Protein AF-A0A1G1YJD0-F1 (afdb_monomer)

Structure (mmCIF, N/CA/C/O backbone):
data_AF-A0A1G1YJD0-F1
#
_entry.id   AF-A0A1G1YJD0-F1
#
loop_
_atom_site.group_PDB
_atom_site.id
_atom_site.type_symbol
_atom_site.label_atom_id
_atom_site.label_alt_id
_atom_site.label_comp_id
_atom_site.label_asym_id
_atom_site.label_entity_id
_atom_site.label_seq_id
_atom_site.pdbx_PDB_ins_code
_atom_site.Cartn_x
_atom_site.Cartn_y
_atom_site.Cartn_z
_atom_site.occupancy
_atom_site.B_iso_or_equiv
_atom_site.auth_seq_id
_atom_site.auth_comp_id
_atom_site.auth_asym_id
_atom_site.auth_atom_id
_atom_site.pdbx_PDB_model_num
ATOM 1 N N . MET A 1 1 ? 10.326 1.522 9.863 1.00 82.25 1 MET A N 1
ATOM 2 C CA . MET A 1 1 ? 9.144 1.867 10.686 1.00 82.25 1 MET A CA 1
ATOM 3 C C . MET A 1 1 ? 8.578 0.561 11.190 1.00 82.25 1 MET A C 1
ATOM 5 O O . MET A 1 1 ? 8.408 -0.314 10.352 1.00 82.25 1 MET A O 1
ATOM 9 N N . SER A 1 2 ? 8.393 0.412 12.502 1.00 93.56 2 SER A N 1
ATOM 10 C CA . SER A 1 2 ? 7.835 -0.817 13.073 1.00 93.56 2 SER A CA 1
ATOM 11 C C . SER A 1 2 ? 6.327 -0.901 12.839 1.00 93.56 2 SER A C 1
ATOM 13 O O . SER A 1 2 ? 5.690 0.103 12.500 1.00 93.56 2 SER A O 1
ATOM 15 N N . GLU A 1 3 ? 5.779 -2.097 13.015 1.00 94.75 3 GLU A N 1
ATOM 16 C CA . GLU A 1 3 ? 4.352 -2.377 12.891 1.00 94.75 3 GLU A CA 1
ATOM 17 C C . GLU A 1 3 ? 3.528 -1.608 13.936 1.00 94.75 3 GLU A C 1
ATOM 19 O O . GLU A 1 3 ? 2.513 -1.004 13.600 1.00 94.75 3 GLU A O 1
ATOM 24 N N . GLU A 1 4 ? 4.016 -1.500 15.174 1.00 94.56 4 GLU A N 1
ATOM 25 C CA . GLU A 1 4 ? 3.319 -0.782 16.249 1.00 94.56 4 GLU A CA 1
ATOM 26 C C . GLU A 1 4 ? 3.172 0.708 15.917 1.00 94.56 4 GLU A C 1
ATOM 28 O O . GLU A 1 4 ? 2.072 1.259 15.956 1.00 94.56 4 GLU A O 1
ATOM 33 N N . ASN A 1 5 ? 4.262 1.351 15.480 1.00 95.56 5 ASN A N 1
ATOM 34 C CA . ASN A 1 5 ? 4.241 2.755 15.055 1.00 95.56 5 ASN A CA 1
ATOM 35 C C . ASN A 1 5 ? 3.359 2.976 13.813 1.00 95.56 5 ASN A C 1
ATOM 37 O O . ASN A 1 5 ? 2.849 4.079 13.590 1.00 95.56 5 ASN A O 1
ATOM 41 N N . TRP A 1 6 ? 3.193 1.949 12.974 1.00 97.38 6 TRP A N 1
ATOM 42 C CA . TRP A 1 6 ? 2.292 1.989 11.824 1.00 97.38 6 TRP A CA 1
ATOM 43 C C . TRP A 1 6 ? 0.823 1.937 12.257 1.00 97.38 6 TRP A C 1
ATOM 45 O O . TRP A 1 6 ? -0.004 2.673 11.706 1.00 97.38 6 TRP A O 1
ATOM 55 N N . HIS A 1 7 ? 0.493 1.120 13.261 1.00 96.94 7 HIS A N 1
ATOM 56 C CA . HIS A 1 7 ? -0.867 0.966 13.797 1.00 96.94 7 HIS A CA 1
ATOM 57 C C . HIS A 1 7 ? -1.395 2.232 14.485 1.00 96.94 7 HIS A C 1
ATOM 59 O O . HIS A 1 7 ? -2.604 2.460 14.518 1.00 96.94 7 HIS A O 1
ATOM 65 N N . GLU A 1 8 ? -0.528 3.138 14.931 1.00 96.12 8 GLU A N 1
ATOM 66 C CA . GLU A 1 8 ? -0.944 4.449 15.454 1.00 96.12 8 GLU A CA 1
ATOM 67 C C . GLU A 1 8 ? -1.533 5.383 14.380 1.00 96.12 8 GLU A C 1
ATOM 69 O O . GLU A 1 8 ? -2.201 6.372 14.688 1.00 96.12 8 GLU A O 1
ATOM 74 N N . LYS A 1 9 ? -1.281 5.112 13.095 1.00 96.50 9 LYS A N 1
ATOM 75 C CA . LYS A 1 9 ? -1.652 6.013 11.996 1.00 96.50 9 LYS A CA 1
ATOM 76 C C . LYS A 1 9 ? -3.062 5.737 11.481 1.00 96.50 9 LYS A C 1
ATOM 78 O O . LYS A 1 9 ? -3.566 4.619 11.515 1.00 96.50 9 LYS A O 1
ATOM 83 N N . SER A 1 10 ? -3.729 6.767 10.963 1.00 95.56 10 SER A N 1
ATOM 84 C CA . SER A 1 10 ? -5.045 6.589 10.330 1.00 95.56 10 SER A CA 1
ATOM 85 C C . SER A 1 10 ? -4.951 5.739 9.056 1.00 95.56 10 SER A C 1
ATOM 87 O O . SER A 1 10 ? -3.918 5.744 8.388 1.00 95.56 10 SER A O 1
ATOM 89 N N . LEU A 1 11 ? -6.044 5.069 8.665 1.00 96.19 11 LEU A N 1
ATOM 90 C CA . LEU A 1 11 ? -6.068 4.261 7.435 1.00 96.19 11 LEU A CA 1
ATOM 91 C C . LEU A 1 11 ? -5.682 5.075 6.193 1.00 96.19 11 LEU A C 1
ATOM 93 O O . LEU A 1 11 ? -4.930 4.602 5.351 1.00 96.19 11 LEU A O 1
ATOM 97 N N . SER A 1 12 ? -6.163 6.316 6.084 1.00 96.81 12 SER A N 1
ATOM 98 C CA . SER A 1 12 ? -5.815 7.191 4.961 1.00 96.81 12 SER A CA 1
ATOM 99 C C . SER A 1 12 ? -4.322 7.508 4.926 1.00 96.81 12 SER A C 1
ATOM 101 O O . SER A 1 12 ? -3.725 7.543 3.855 1.00 96.81 12 SER A O 1
ATOM 103 N N . TRP A 1 13 ? -3.699 7.694 6.092 1.00 97.44 13 TRP A N 1
ATOM 104 C CA . TRP A 1 13 ? -2.257 7.903 6.182 1.00 97.44 13 TRP A CA 1
ATOM 105 C C . TRP A 1 13 ? -1.484 6.641 5.783 1.00 97.44 13 TRP A C 1
ATOM 107 O O . TRP A 1 13 ? -0.531 6.733 5.011 1.00 97.44 13 TRP A O 1
ATOM 117 N N . GLN A 1 14 ? -1.920 5.469 6.256 1.00 97.75 14 GLN A N 1
ATOM 118 C CA . GLN A 1 14 ? -1.324 4.173 5.918 1.00 97.75 14 GLN A CA 1
ATOM 119 C C . GLN A 1 14 ? -1.392 3.917 4.399 1.00 97.75 14 GLN A C 1
ATOM 121 O O . GLN A 1 14 ? -0.360 3.728 3.756 1.00 97.75 14 GLN A O 1
ATOM 126 N N . LEU A 1 15 ? -2.582 4.024 3.796 1.00 97.94 15 LEU A N 1
ATOM 127 C CA . LEU A 1 15 ? -2.788 3.840 2.352 1.00 97.94 15 LEU A CA 1
ATOM 128 C C . LEU A 1 15 ? -2.053 4.890 1.510 1.00 97.94 15 LEU A C 1
ATOM 130 O O . LEU A 1 15 ? -1.473 4.557 0.480 1.00 97.94 15 LEU A O 1
ATOM 134 N N . GLY A 1 16 ? -2.011 6.146 1.960 1.00 98.00 16 GLY A N 1
ATOM 135 C CA . GLY A 1 16 ? -1.239 7.188 1.285 1.00 98.00 16 GLY A CA 1
ATOM 136 C C . GLY A 1 16 ? 0.264 6.890 1.262 1.00 98.00 16 GLY A 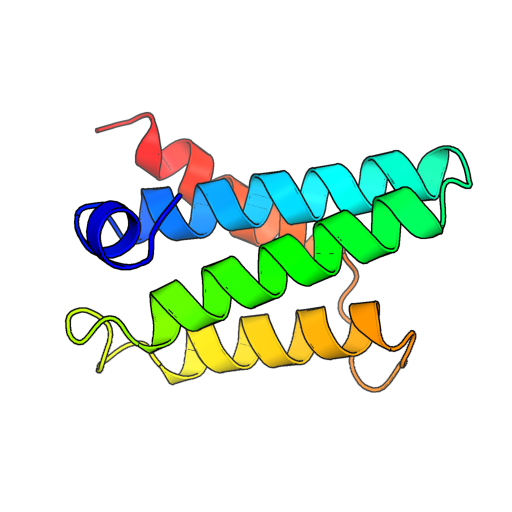C 1
ATOM 137 O O . GLY A 1 16 ? 0.916 7.098 0.242 1.00 98.00 16 GLY A O 1
ATOM 138 N N . ASN A 1 17 ? 0.814 6.351 2.355 1.00 98.06 17 ASN A N 1
ATOM 139 C CA . ASN A 1 17 ? 2.224 5.955 2.418 1.00 98.06 17 ASN A CA 1
ATOM 140 C C . ASN A 1 17 ? 2.521 4.708 1.578 1.00 98.06 17 ASN A C 1
ATOM 142 O O . ASN A 1 17 ? 3.558 4.674 0.922 1.00 98.06 17 ASN A O 1
ATOM 146 N N . ILE A 1 18 ? 1.607 3.733 1.525 1.00 98.56 18 ILE A N 1
ATOM 147 C CA . ILE A 1 18 ? 1.701 2.616 0.569 1.00 98.56 18 ILE A CA 1
ATOM 148 C C . ILE A 1 18 ? 1.755 3.166 -0.867 1.00 98.56 18 ILE A C 1
ATOM 150 O O . ILE A 1 18 ? 2.604 2.752 -1.654 1.00 98.56 18 ILE A O 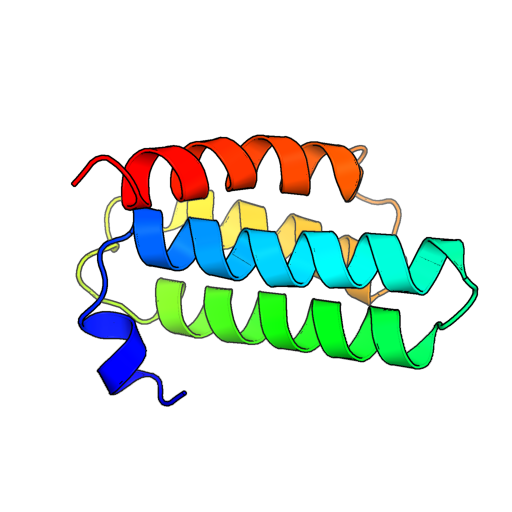1
ATOM 154 N N . GLY A 1 19 ? 0.927 4.167 -1.190 1.00 98.31 19 GLY A N 1
ATOM 155 C CA . GLY A 1 19 ? 0.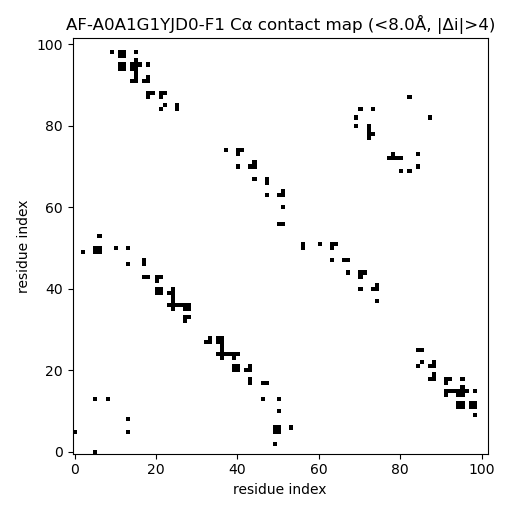951 4.861 -2.484 1.00 98.31 19 GLY A CA 1
ATOM 156 C C . GLY A 1 19 ? 2.303 5.480 -2.834 1.00 98.31 19 GLY A C 1
ATOM 157 O O . GLY A 1 19 ? 2.736 5.397 -3.981 1.00 98.31 19 GLY A O 1
ATOM 158 N N . SER A 1 20 ? 3.019 6.036 -1.856 1.00 98.12 20 SER A N 1
ATOM 159 C CA . SER A 1 20 ? 4.374 6.563 -2.072 1.00 98.12 20 SER A CA 1
ATOM 160 C C . SER A 1 20 ? 5.368 5.483 -2.512 1.00 98.12 20 SER A C 1
ATOM 162 O O . SER A 1 20 ? 6.217 5.754 -3.362 1.00 98.12 20 SER A O 1
ATOM 164 N N . GLU A 1 21 ? 5.255 4.257 -1.995 1.00 98.62 21 GLU A N 1
ATOM 165 C CA . GLU A 1 21 ? 6.103 3.135 -2.417 1.00 98.62 21 GLU A CA 1
ATOM 166 C C . GLU A 1 21 ? 5.719 2.618 -3.810 1.00 98.62 21 GLU A C 1
ATOM 168 O O . GLU A 1 21 ? 6.598 2.346 -4.625 1.00 98.62 21 GLU A O 1
ATOM 173 N N . VAL A 1 22 ? 4.426 2.599 -4.148 1.00 98.62 22 VAL A N 1
ATOM 174 C CA . VAL A 1 22 ? 3.969 2.294 -5.517 1.00 98.62 22 VAL A CA 1
ATOM 175 C C . VAL A 1 22 ? 4.490 3.336 -6.516 1.00 98.62 22 VAL A C 1
ATOM 177 O O . VAL A 1 22 ? 5.059 2.984 -7.547 1.00 98.62 22 VAL A O 1
ATOM 180 N N . SER A 1 23 ? 4.379 4.626 -6.190 1.00 98.56 23 SER A N 1
ATOM 181 C CA . SER A 1 23 ? 4.945 5.720 -6.991 1.00 98.56 23 SER A CA 1
ATOM 182 C C . SER A 1 23 ? 6.463 5.581 -7.157 1.00 98.56 23 SER A C 1
ATOM 184 O O . SER A 1 23 ? 7.005 5.776 -8.248 1.00 98.56 23 SER A O 1
ATOM 186 N N . ARG A 1 24 ? 7.167 5.182 -6.090 1.00 98.62 24 ARG A N 1
ATOM 187 C CA . ARG A 1 24 ? 8.604 4.890 -6.131 1.00 98.62 24 ARG A CA 1
ATOM 188 C C . ARG A 1 24 ? 8.912 3.746 -7.096 1.00 98.62 24 ARG A C 1
ATOM 190 O O . ARG A 1 24 ? 9.826 3.906 -7.899 1.00 98.62 24 ARG A O 1
ATOM 197 N N . ALA A 1 25 ? 8.150 2.653 -7.062 1.00 98.38 25 ALA A N 1
ATOM 198 C CA . ALA A 1 25 ? 8.323 1.531 -7.983 1.00 98.38 25 ALA A CA 1
ATOM 199 C C . ALA A 1 25 ? 8.187 1.974 -9.449 1.00 98.38 25 ALA A C 1
ATOM 201 O O . ALA A 1 25 ? 9.083 1.705 -10.246 1.00 98.38 25 ALA A O 1
ATOM 202 N N . ILE A 1 26 ? 7.141 2.744 -9.776 1.00 98.38 26 ILE A N 1
ATOM 203 C CA . ILE A 1 26 ? 6.922 3.315 -11.120 1.00 98.38 26 ILE A CA 1
ATOM 204 C C . ILE A 1 26 ? 8.116 4.174 -11.558 1.00 98.38 26 ILE A C 1
ATOM 206 O O . ILE A 1 26 ? 8.601 4.069 -12.682 1.00 98.38 26 ILE A O 1
ATOM 210 N N . ASN A 1 27 ? 8.613 5.045 -10.677 1.00 98.50 27 ASN A N 1
ATOM 211 C CA . ASN A 1 27 ? 9.722 5.939 -11.016 1.00 98.50 27 ASN A CA 1
ATOM 212 C C . ASN A 1 27 ? 11.041 5.191 -11.240 1.00 98.50 27 ASN A C 1
ATOM 214 O O . ASN A 1 27 ? 11.841 5.622 -12.068 1.00 98.50 27 ASN A O 1
ATOM 218 N N . ARG A 1 28 ? 11.268 4.083 -10.526 1.00 98.38 28 ARG A N 1
ATOM 219 C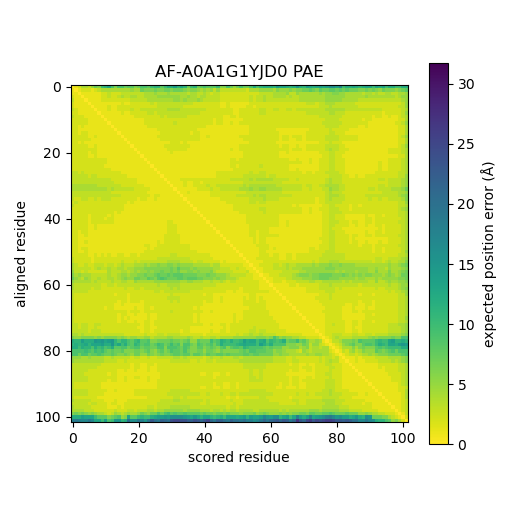 CA . ARG A 1 28 ? 12.429 3.207 -10.738 1.00 98.38 28 ARG A CA 1
ATOM 220 C C . ARG A 1 28 ? 12.329 2.434 -12.046 1.00 98.38 28 ARG A C 1
ATOM 222 O O . ARG A 1 28 ? 13.309 2.371 -12.781 1.00 98.38 28 ARG A O 1
ATOM 229 N N . ASP A 1 29 ? 11.136 1.955 -12.380 1.00 95.81 29 ASP A N 1
ATOM 230 C CA . ASP A 1 29 ? 10.876 1.266 -13.643 1.00 95.81 29 ASP A CA 1
ATOM 231 C C . ASP A 1 29 ? 11.151 2.167 -14.861 1.00 95.81 29 ASP A C 1
ATOM 233 O O . ASP A 1 29 ? 11.853 1.775 -15.790 1.00 95.81 29 ASP A O 1
ATOM 237 N N . LYS A 1 30 ? 10.725 3.439 -14.804 1.00 97.75 30 LYS A N 1
ATOM 238 C CA . LYS A 1 30 ? 10.968 4.442 -15.863 1.00 97.75 30 LYS A CA 1
ATOM 239 C C . LYS A 1 30 ? 12.441 4.666 -16.210 1.00 97.75 30 LYS A C 1
ATOM 241 O O . LYS A 1 30 ? 12.734 5.108 -17.317 1.00 97.75 30 LYS A O 1
ATOM 246 N N . ILE A 1 31 ? 13.352 4.412 -15.272 1.00 98.19 31 ILE A N 1
ATOM 247 C CA . ILE A 1 31 ? 14.801 4.552 -15.479 1.00 98.19 31 ILE A CA 1
ATOM 248 C C . ILE A 1 31 ? 15.510 3.197 -15.634 1.00 98.19 31 ILE A C 1
ATOM 250 O O . ILE A 1 31 ? 16.737 3.152 -15.628 1.00 98.19 31 ILE A O 1
ATOM 254 N N . GLY A 1 32 ? 14.760 2.095 -15.752 1.00 97.81 32 GLY A N 1
ATOM 255 C CA . GLY A 1 32 ? 15.301 0.742 -15.897 1.00 97.81 32 GLY A CA 1
ATOM 256 C C . GLY A 1 32 ? 15.901 0.142 -14.618 1.00 97.81 32 GLY A C 1
ATOM 257 O O . GLY A 1 32 ? 16.576 -0.885 -14.683 1.00 97.81 32 GLY A O 1
ATOM 258 N N . ASP A 1 33 ? 15.669 0.746 -13.448 1.00 98.25 33 ASP A N 1
ATOM 259 C CA . ASP A 1 33 ? 16.185 0.262 -12.162 1.00 98.25 33 ASP A CA 1
ATOM 260 C C . ASP A 1 33 ? 15.296 -0.861 -11.604 1.00 98.25 33 ASP A C 1
ATOM 262 O O . ASP A 1 33 ? 14.441 -0.654 -10.738 1.00 98.25 33 ASP A O 1
ATOM 266 N N . SER A 1 34 ? 15.505 -2.074 -12.122 1.00 97.00 34 SER A N 1
ATOM 267 C CA . SER A 1 34 ? 14.721 -3.263 -11.755 1.00 97.00 34 SER A CA 1
ATOM 268 C C . SER A 1 34 ? 14.842 -3.619 -10.268 1.00 97.00 34 SER A C 1
ATOM 270 O O . SER A 1 34 ? 13.843 -3.962 -9.638 1.00 97.00 34 SER A O 1
ATOM 272 N N . ASN A 1 35 ? 16.034 -3.478 -9.678 1.00 98.12 35 ASN A N 1
ATOM 273 C CA . ASN A 1 35 ? 16.248 -3.737 -8.249 1.00 98.12 35 ASN A CA 1
ATOM 274 C C . ASN A 1 35 ? 15.525 -2.694 -7.391 1.00 98.12 35 ASN A C 1
ATOM 276 O O . ASN A 1 35 ? 14.847 -3.036 -6.425 1.00 98.12 35 ASN A O 1
ATOM 280 N N . GLY A 1 36 ? 15.624 -1.414 -7.760 1.00 98.44 36 GLY A N 1
ATOM 281 C CA . GLY A 1 36 ? 14.907 -0.335 -7.089 1.00 98.44 36 GLY A CA 1
ATOM 282 C C . GLY A 1 36 ? 13.390 -0.497 -7.173 1.00 98.44 36 GLY A C 1
ATOM 283 O O . GLY A 1 36 ? 12.698 -0.246 -6.184 1.00 98.44 36 GLY A O 1
ATOM 284 N N . ARG A 1 37 ? 12.871 -0.948 -8.323 1.00 98.00 37 ARG A N 1
ATOM 285 C CA . ARG A 1 37 ? 11.455 -1.298 -8.494 1.00 98.00 37 ARG A CA 1
ATOM 286 C C . ARG A 1 37 ? 11.057 -2.426 -7.546 1.00 98.00 37 ARG A C 1
ATOM 288 O O . ARG A 1 37 ? 10.072 -2.275 -6.827 1.00 98.00 37 ARG A O 1
ATOM 295 N N . GLN A 1 38 ? 11.825 -3.515 -7.517 1.00 98.00 38 GLN A N 1
ATOM 296 C CA . GLN A 1 38 ? 11.530 -4.678 -6.679 1.00 98.00 38 GLN A CA 1
ATOM 297 C C . GLN A 1 38 ? 11.499 -4.304 -5.195 1.00 98.00 38 GLN A C 1
ATOM 299 O O . GLN A 1 38 ? 10.489 -4.526 -4.535 1.00 98.00 38 GLN A O 1
ATOM 304 N N . ASN A 1 39 ? 12.533 -3.612 -4.710 1.00 98.50 39 ASN A N 1
ATOM 305 C CA . ASN A 1 39 ? 12.623 -3.154 -3.321 1.00 98.50 39 ASN A CA 1
ATOM 306 C C . ASN A 1 39 ? 11.438 -2.255 -2.919 1.00 98.50 39 ASN A C 1
ATOM 308 O O . ASN A 1 39 ? 10.949 -2.322 -1.792 1.00 98.50 39 ASN A O 1
ATOM 312 N N . ALA A 1 40 ? 10.961 -1.401 -3.830 1.00 98.56 40 ALA A N 1
ATOM 313 C CA . ALA A 1 40 ? 9.801 -0.549 -3.574 1.00 98.56 40 ALA A CA 1
ATOM 314 C C . ALA A 1 40 ? 8.493 -1.359 -3.488 1.00 98.56 40 ALA A C 1
ATOM 316 O O . ALA A 1 40 ? 7.655 -1.085 -2.629 1.00 98.56 40 ALA A O 1
ATOM 317 N N . LEU A 1 41 ? 8.327 -2.378 -4.337 1.00 98.38 41 LEU A N 1
ATOM 318 C CA . LEU A 1 41 ? 7.173 -3.279 -4.284 1.00 98.38 41 LEU A CA 1
ATOM 319 C C . LEU A 1 41 ? 7.181 -4.154 -3.021 1.00 98.38 41 LEU A C 1
ATOM 321 O O . LEU A 1 41 ? 6.133 -4.294 -2.393 1.00 98.38 41 LEU A O 1
ATOM 325 N N . GLU A 1 42 ? 8.338 -4.676 -2.599 1.00 98.44 42 GLU A N 1
ATOM 326 C CA . GLU A 1 42 ? 8.478 -5.399 -1.321 1.00 98.44 42 GLU A CA 1
ATOM 327 C C . GLU A 1 42 ? 8.049 -4.523 -0.154 1.00 98.44 42 GLU A C 1
ATOM 329 O O . GLU A 1 42 ? 7.235 -4.932 0.674 1.00 98.44 42 GLU A O 1
ATOM 334 N N . ARG A 1 43 ? 8.538 -3.279 -0.123 1.00 98.56 43 ARG A N 1
ATOM 335 C CA . ARG A 1 43 ? 8.181 -2.340 0.934 1.00 98.56 43 ARG A CA 1
ATOM 336 C C . ARG A 1 43 ? 6.690 -1.999 0.921 1.00 98.56 43 ARG A C 1
ATOM 338 O O . ARG A 1 43 ? 6.088 -1.886 1.987 1.00 98.56 43 ARG A O 1
ATOM 345 N N . ALA A 1 44 ? 6.076 -1.851 -0.253 1.00 98.56 44 ALA A N 1
ATOM 346 C CA . ALA A 1 44 ? 4.633 -1.645 -0.364 1.00 98.56 44 ALA A CA 1
ATOM 347 C C . ALA A 1 44 ? 3.841 -2.845 0.193 1.00 98.56 44 ALA A C 1
ATOM 349 O O . ALA A 1 44 ? 2.879 -2.642 0.934 1.00 98.56 44 ALA A O 1
ATOM 350 N N . LEU A 1 45 ? 4.260 -4.077 -0.121 1.00 98.62 45 LEU A N 1
ATOM 351 C CA . LEU A 1 45 ? 3.650 -5.308 0.392 1.00 98.62 45 LEU A CA 1
ATOM 352 C C . LEU A 1 45 ? 3.796 -5.433 1.914 1.00 98.62 45 LEU A C 1
ATOM 354 O O . LEU A 1 45 ? 2.809 -5.700 2.590 1.00 98.62 45 LEU A O 1
ATOM 358 N N . GLU A 1 46 ? 4.980 -5.152 2.460 1.00 98.50 46 GLU A N 1
ATOM 359 C CA . GLU A 1 46 ? 5.230 -5.144 3.907 1.00 98.50 46 GLU A CA 1
ATOM 360 C C . GLU A 1 46 ? 4.303 -4.155 4.636 1.00 98.50 46 GLU A C 1
ATOM 362 O O . GLU A 1 46 ? 3.692 -4.481 5.653 1.00 98.50 46 GLU A O 1
ATOM 367 N N . LEU A 1 47 ? 4.134 -2.946 4.092 1.00 98.56 47 LEU A N 1
ATOM 368 C CA . LEU A 1 47 ? 3.227 -1.945 4.660 1.00 98.56 47 LEU A CA 1
ATOM 369 C C . LEU A 1 47 ? 1.752 -2.363 4.586 1.00 98.56 47 LEU A C 1
ATOM 371 O O . LEU A 1 47 ? 0.958 -2.009 5.465 1.00 98.56 47 LEU A O 1
ATOM 375 N N . I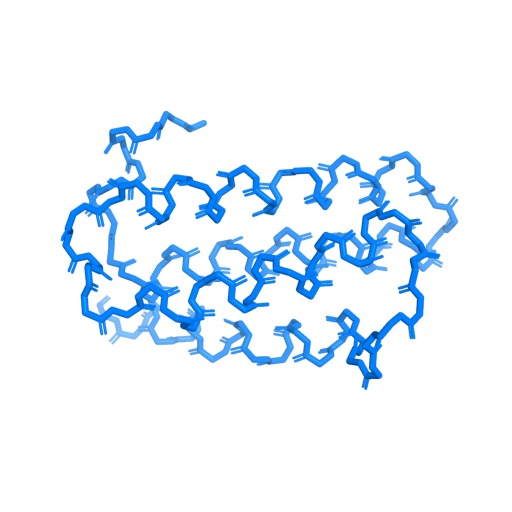LE A 1 48 ? 1.364 -3.107 3.551 1.00 98.38 48 ILE A N 1
ATOM 376 C CA . ILE A 1 48 ? 0.025 -3.694 3.460 1.00 98.38 48 ILE A CA 1
ATOM 377 C C . ILE A 1 48 ? -0.145 -4.792 4.504 1.00 98.38 48 ILE A C 1
ATOM 379 O O . ILE A 1 48 ? -1.187 -4.823 5.153 1.00 98.38 48 ILE A O 1
ATOM 383 N N . ASP A 1 49 ? 0.869 -5.625 4.726 1.00 98.19 49 ASP A N 1
ATOM 384 C CA . ASP A 1 49 ? 0.836 -6.676 5.744 1.00 98.19 49 ASP A CA 1
ATOM 385 C C . ASP A 1 49 ? 0.706 -6.080 7.156 1.00 98.19 49 ASP A C 1
ATOM 387 O O . ASP A 1 49 ? -0.170 -6.505 7.911 1.00 98.19 49 ASP A O 1
ATOM 391 N N . PHE A 1 50 ? 1.422 -4.991 7.463 1.00 98.19 50 PHE A N 1
ATOM 392 C CA . PHE A 1 50 ? 1.191 -4.221 8.697 1.00 98.19 50 PHE A CA 1
ATOM 393 C C . PHE A 1 50 ? -0.210 -3.600 8.766 1.00 98.19 50 PHE A C 1
ATOM 395 O O . PHE A 1 50 ? -0.752 -3.393 9.845 1.00 98.19 50 PHE A O 1
ATOM 402 N N . THR A 1 51 ? -0.815 -3.251 7.629 1.00 97.75 51 THR A N 1
ATOM 403 C CA . THR A 1 51 ? -2.189 -2.723 7.601 1.00 97.75 51 THR A CA 1
ATOM 404 C C . THR A 1 51 ? -3.220 -3.841 7.801 1.00 97.75 51 THR A C 1
ATOM 406 O O . THR A 1 51 ? -4.266 -3.605 8.400 1.00 97.75 51 THR A O 1
ATOM 409 N N . LEU A 1 52 ? -2.945 -5.058 7.326 1.00 97.19 52 LEU A N 1
ATOM 410 C CA . LEU A 1 52 ? -3.815 -6.229 7.476 1.00 97.19 52 LEU A CA 1
ATOM 411 C C . LEU A 1 52 ? -3.836 -6.779 8.900 1.00 97.19 52 LEU A C 1
ATOM 413 O O . LEU A 1 52 ? -4.883 -7.235 9.359 1.00 97.19 52 LEU A O 1
ATOM 417 N N . SER A 1 53 ? -2.697 -6.747 9.589 1.00 96.31 53 SER A N 1
ATOM 418 C CA . SER A 1 53 ? -2.568 -7.206 10.976 1.00 96.31 53 SER A CA 1
ATOM 419 C C . SER A 1 53 ? -3.259 -6.283 11.986 1.00 96.31 53 SER A C 1
ATOM 421 O O . SER A 1 53 ? -3.522 -6.666 13.130 1.00 96.31 53 SER A O 1
ATOM 423 N N . ASP A 1 54 ? -3.586 -5.067 11.561 1.00 96.31 54 ASP A N 1
ATOM 424 C CA . ASP A 1 54 ? -4.191 -4.044 12.387 1.00 96.31 54 ASP A CA 1
ATOM 425 C C . ASP A 1 54 ? -5.680 -4.333 12.645 1.00 96.31 54 ASP A C 1
ATOM 427 O O . ASP A 1 54 ? -6.551 -4.176 11.778 1.00 96.31 54 ASP A O 1
ATOM 431 N N . LYS A 1 55 ? -6.005 -4.730 13.882 1.00 94.06 55 LYS A N 1
ATOM 432 C CA . LYS A 1 55 ? -7.367 -5.131 14.280 1.00 94.06 55 LYS A CA 1
ATOM 433 C C . LYS A 1 55 ? -8.417 -4.040 14.046 1.00 94.06 55 LYS A C 1
ATOM 435 O O . LYS A 1 55 ? -9.598 -4.369 13.917 1.00 94.06 55 LYS A O 1
ATOM 440 N N . LYS A 1 56 ? -8.026 -2.760 13.948 1.00 94.12 56 LYS A N 1
ATOM 441 C CA . LYS A 1 56 ? -8.970 -1.661 13.678 1.00 94.12 56 LYS A CA 1
ATOM 442 C C . LYS A 1 56 ? -9.605 -1.763 12.278 1.00 94.12 56 LYS A C 1
ATOM 444 O O . LYS A 1 56 ? -10.662 -1.177 12.041 1.00 94.12 56 LYS A O 1
ATOM 449 N N . HIS A 1 57 ? -8.998 -2.529 11.365 1.00 93.88 57 HIS A N 1
ATOM 450 C CA . HIS A 1 57 ? -9.425 -2.660 9.967 1.00 93.88 57 HIS A CA 1
ATOM 451 C C . HIS A 1 57 ? -10.151 -3.969 9.647 1.00 93.88 57 HIS A C 1
ATOM 453 O O . HIS A 1 57 ? -10.383 -4.257 8.473 1.00 93.88 57 HIS A O 1
ATOM 459 N N . ILE A 1 58 ? -10.582 -4.739 10.654 1.00 92.62 58 ILE A N 1
ATOM 460 C CA . ILE A 1 58 ? -11.239 -6.047 10.455 1.00 92.62 58 ILE A CA 1
ATOM 461 C C . ILE A 1 58 ? -12.458 -5.992 9.510 1.00 92.62 58 ILE A C 1
ATOM 463 O O . ILE A 1 58 ? -12.711 -6.918 8.744 1.00 92.62 58 ILE A O 1
ATOM 467 N N . ASN A 1 59 ? -13.165 -4.859 9.475 1.00 93.75 59 ASN A N 1
ATOM 468 C CA . ASN A 1 59 ? -14.324 -4.642 8.601 1.00 93.75 59 ASN A CA 1
ATOM 469 C C . ASN A 1 59 ? -13.956 -4.243 7.156 1.00 93.75 59 ASN A C 1
ATOM 471 O O . ASN A 1 59 ? -14.843 -4.018 6.335 1.00 93.75 59 ASN A O 1
ATOM 475 N N . ARG A 1 60 ? -12.663 -4.103 6.837 1.00 93.75 60 ARG A N 1
ATOM 476 C CA . ARG A 1 60 ? -12.140 -3.630 5.539 1.00 93.75 60 ARG A CA 1
ATOM 477 C C . ARG A 1 60 ? -11.111 -4.580 4.920 1.00 93.75 60 ARG A C 1
ATOM 479 O O . ARG A 1 60 ? -10.502 -4.239 3.910 1.00 93.75 60 ARG A O 1
ATOM 486 N N . LEU A 1 61 ? -10.945 -5.780 5.482 1.00 95.38 61 LEU A N 1
ATOM 487 C CA . LEU A 1 61 ? -9.925 -6.742 5.052 1.00 95.38 61 LEU A CA 1
ATOM 488 C C . LEU A 1 61 ? -10.024 -7.106 3.569 1.00 95.38 61 LEU A C 1
ATOM 490 O O . LEU A 1 61 ? -8.997 -7.233 2.919 1.00 95.38 61 LEU A O 1
ATOM 494 N N . LYS A 1 62 ? -11.237 -7.216 3.010 1.00 96.94 62 LYS A N 1
ATOM 495 C CA . LYS A 1 62 ? -11.429 -7.566 1.590 1.00 96.94 62 LYS A CA 1
ATOM 496 C C . LYS A 1 62 ? -10.682 -6.616 0.649 1.00 96.94 62 LYS A C 1
ATOM 498 O O . LYS A 1 62 ? -9.954 -7.074 -0.223 1.00 96.94 62 LYS A O 1
ATOM 503 N N . GLU A 1 63 ? -10.833 -5.311 0.860 1.00 96.06 63 GLU A N 1
ATOM 504 C CA . GLU A 1 63 ? -10.190 -4.284 0.033 1.00 96.06 63 GLU A CA 1
ATOM 505 C C . GLU A 1 63 ? -8.668 -4.285 0.216 1.00 96.06 63 GLU A C 1
ATOM 507 O O . GLU A 1 63 ? -7.917 -4.192 -0.753 1.00 96.06 63 GLU A O 1
ATOM 512 N N . ILE A 1 64 ? -8.196 -4.442 1.456 1.00 97.38 64 ILE A N 1
ATOM 513 C CA . ILE A 1 64 ? -6.761 -4.437 1.766 1.00 97.38 64 ILE A CA 1
ATOM 514 C C . ILE A 1 64 ? -6.080 -5.682 1.172 1.00 97.38 64 ILE A C 1
ATOM 516 O O . ILE A 1 64 ? -5.018 -5.574 0.560 1.00 97.38 64 ILE A O 1
ATOM 520 N N . VAL A 1 65 ? -6.711 -6.855 1.283 1.00 97.50 65 VAL A N 1
ATOM 521 C CA . VAL A 1 65 ? -6.223 -8.094 0.660 1.00 97.50 65 VAL A CA 1
ATOM 522 C C . VAL A 1 65 ? -6.238 -7.970 -0.861 1.00 97.50 65 VAL A C 1
ATOM 524 O O . VAL A 1 65 ? -5.264 -8.358 -1.497 1.00 97.50 65 VAL A O 1
ATOM 527 N N . ARG A 1 66 ? -7.272 -7.365 -1.460 1.00 96.88 66 ARG A N 1
ATOM 528 C CA . ARG A 1 66 ? -7.308 -7.149 -2.913 1.00 96.88 66 ARG A CA 1
ATOM 529 C C . ARG A 1 66 ? -6.155 -6.264 -3.385 1.00 96.88 66 ARG A C 1
ATOM 531 O O . ARG A 1 66 ? -5.505 -6.590 -4.374 1.00 96.88 66 ARG A O 1
ATOM 538 N N . LEU A 1 67 ? -5.856 -5.183 -2.665 1.00 97.19 67 LEU A N 1
ATOM 539 C CA . LEU A 1 67 ? -4.689 -4.346 -2.954 1.00 97.19 67 LEU A CA 1
ATOM 540 C C . LEU A 1 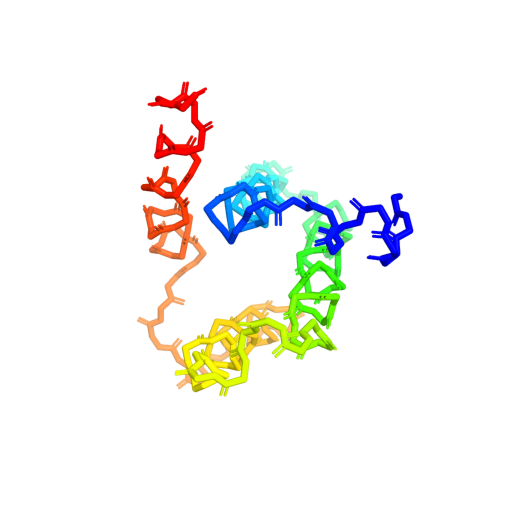67 ? -3.383 -5.154 -2.877 1.00 97.19 67 LEU A C 1
ATOM 542 O O . LEU A 1 67 ? -2.531 -5.033 -3.759 1.00 97.19 67 LEU A O 1
ATOM 546 N N . ARG A 1 68 ? -3.251 -6.012 -1.857 1.00 97.69 68 ARG A N 1
ATOM 547 C CA . ARG A 1 68 ? -2.111 -6.922 -1.704 1.00 97.69 68 ARG A CA 1
ATOM 548 C C . ARG A 1 68 ? -1.963 -7.866 -2.896 1.00 97.69 68 ARG A C 1
ATOM 550 O O . ARG A 1 68 ? -0.862 -8.015 -3.411 1.00 97.69 68 ARG A O 1
ATOM 557 N N . GLU A 1 69 ? -3.052 -8.499 -3.331 1.00 96.94 69 GLU A N 1
ATOM 558 C CA . GLU A 1 69 ? -3.078 -9.428 -4.470 1.00 96.94 69 GLU A CA 1
ATOM 559 C C . GLU A 1 69 ? -2.623 -8.747 -5.764 1.00 96.94 69 GLU A C 1
ATOM 561 O O . GLU A 1 69 ? -1.797 -9.297 -6.494 1.00 96.94 69 GLU A O 1
ATOM 566 N N . LEU A 1 70 ? -3.123 -7.535 -6.026 1.00 96.94 70 LEU A N 1
ATOM 567 C CA . LEU A 1 70 ? -2.752 -6.760 -7.210 1.00 96.94 70 LEU A CA 1
ATOM 568 C C . LEU A 1 70 ? -1.258 -6.405 -7.195 1.00 96.94 70 LEU A C 1
ATOM 570 O O . LEU A 1 70 ? -0.570 -6.616 -8.192 1.00 96.94 70 LEU A O 1
ATOM 574 N N . LEU A 1 71 ? -0.727 -5.933 -6.061 1.00 97.00 71 LEU A N 1
ATOM 575 C CA . LEU A 1 71 ? 0.703 -5.626 -5.936 1.00 97.00 71 LEU A CA 1
ATOM 576 C C . LEU A 1 71 ? 1.590 -6.867 -5.983 1.00 97.00 71 LEU A C 1
ATOM 578 O O . LEU A 1 71 ? 2.662 -6.818 -6.582 1.00 97.00 71 LEU A O 1
ATOM 582 N N . ALA A 1 72 ? 1.144 -7.985 -5.411 1.00 96.88 72 ALA A N 1
ATOM 583 C CA . ALA A 1 72 ? 1.856 -9.252 -5.506 1.00 96.88 72 ALA A CA 1
ATOM 584 C C . ALA A 1 72 ? 1.972 -9.706 -6.967 1.00 96.88 72 ALA A C 1
ATOM 586 O O . ALA A 1 72 ? 3.040 -10.159 -7.367 1.00 96.88 72 ALA A O 1
ATOM 587 N N . GLY A 1 73 ? 0.923 -9.516 -7.778 1.00 96.19 73 GLY A N 1
ATOM 588 C CA . GLY A 1 73 ? 0.963 -9.754 -9.224 1.00 96.19 73 GLY A CA 1
ATOM 589 C C . GLY A 1 73 ? 2.063 -8.951 -9.923 1.00 96.19 73 GLY A C 1
ATOM 590 O O . GLY A 1 73 ? 2.868 -9.526 -10.654 1.00 96.19 73 GLY A O 1
ATOM 591 N N . HIS A 1 74 ? 2.169 -7.653 -9.624 1.00 95.50 74 HIS A N 1
ATOM 592 C CA . HIS A 1 74 ? 3.247 -6.795 -10.141 1.00 95.50 74 HIS A CA 1
ATOM 593 C C . HIS A 1 74 ? 4.636 -7.212 -9.656 1.00 95.50 74 HIS A C 1
ATOM 595 O O . HIS A 1 74 ? 5.600 -7.154 -10.419 1.00 95.50 74 HIS A O 1
ATOM 601 N N . TYR A 1 75 ? 4.743 -7.647 -8.401 1.00 96.06 75 TYR A N 1
ATOM 602 C CA . TYR A 1 75 ? 5.996 -8.079 -7.781 1.00 96.06 75 TYR A CA 1
ATOM 603 C C . TYR A 1 75 ? 6.580 -9.340 -8.434 1.00 96.06 75 TYR A C 1
ATOM 605 O O . TYR A 1 75 ? 7.791 -9.425 -8.638 1.00 96.06 75 TYR A O 1
ATOM 613 N N . ILE A 1 76 ? 5.728 -10.301 -8.807 1.00 95.19 76 ILE A N 1
ATOM 614 C CA . ILE A 1 76 ? 6.143 -11.529 -9.509 1.00 95.19 76 ILE A CA 1
ATOM 615 C C . ILE A 1 76 ? 6.069 -11.406 -11.042 1.00 95.19 76 ILE A C 1
ATOM 617 O O . ILE A 1 76 ? 6.232 -12.407 -11.736 1.00 95.19 76 ILE A O 1
ATOM 621 N N . ASN A 1 77 ? 5.807 -10.203 -11.570 1.00 88.62 77 ASN A N 1
ATOM 622 C CA . ASN A 1 77 ? 5.624 -9.915 -12.999 1.00 88.62 77 ASN A CA 1
ATOM 623 C C . ASN A 1 77 ? 4.587 -10.827 -13.681 1.00 88.62 77 ASN A C 1
ATOM 625 O O . AS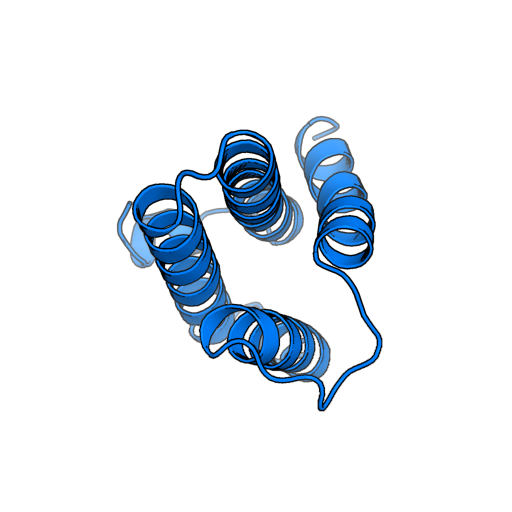N A 1 77 ? 4.829 -11.400 -14.743 1.00 88.62 77 ASN A O 1
ATOM 629 N N . ASN A 1 78 ? 3.425 -10.976 -13.050 1.00 87.00 78 ASN A N 1
ATOM 630 C CA . ASN A 1 78 ? 2.333 -11.802 -13.540 1.00 87.00 78 ASN A CA 1
ATOM 631 C C . ASN A 1 78 ? 1.160 -10.950 -14.041 1.00 87.00 78 ASN A C 1
ATOM 633 O O . ASN A 1 78 ? 0.774 -9.966 -13.417 1.00 87.00 78 ASN A O 1
ATOM 637 N N . ASN A 1 79 ? 0.554 -11.388 -15.145 1.00 78.75 79 ASN A N 1
ATOM 638 C CA . ASN A 1 79 ? -0.519 -10.697 -15.854 1.00 78.75 79 ASN A CA 1
ATOM 639 C C . ASN A 1 79 ? -1.929 -11.203 -15.493 1.00 78.75 79 ASN A C 1
ATOM 641 O O . ASN A 1 79 ? -2.866 -10.986 -16.260 1.00 78.75 79 ASN A O 1
ATOM 645 N N . TYR A 1 80 ? -2.113 -11.884 -14.352 1.00 82.38 80 TYR A N 1
ATOM 646 C CA . TYR A 1 80 ? -3.441 -12.353 -13.916 1.00 82.38 80 TYR A CA 1
ATOM 647 C C . TYR A 1 80 ? -4.473 -11.226 -13.773 1.00 82.38 80 TYR A C 1
ATOM 649 O O . TYR A 1 80 ? -5.665 -11.464 -13.959 1.00 82.38 80 TYR A O 1
ATOM 657 N N . TYR A 1 81 ? -4.029 -10.008 -13.456 1.00 84.12 81 TYR A N 1
ATOM 658 C CA . TYR A 1 81 ? -4.896 -8.847 -13.295 1.00 84.12 81 TYR A CA 1
ATOM 659 C C . TYR A 1 81 ? -4.555 -7.772 -14.324 1.00 84.12 81 TYR A C 1
ATOM 661 O O . TYR A 1 81 ? -3.395 -7.420 -14.510 1.00 84.12 81 TYR A O 1
ATOM 669 N N . GLN A 1 82 ? -5.583 -7.202 -14.952 1.00 88.50 82 GLN A N 1
ATOM 670 C CA . GLN A 1 82 ? -5.456 -6.098 -15.908 1.00 88.50 82 GLN A CA 1
ATOM 671 C C . GLN A 1 82 ? -5.499 -4.732 -15.198 1.00 88.50 82 GLN A C 1
ATOM 673 O O . GLN A 1 82 ? -6.247 -3.845 -15.593 1.00 88.50 82 GLN A O 1
ATOM 678 N N . VAL A 1 83 ? -4.750 -4.584 -14.102 1.00 93.56 83 VAL A N 1
ATOM 679 C CA . VAL A 1 83 ? -4.659 -3.333 -13.329 1.00 93.56 83 VAL A CA 1
ATOM 680 C C . VAL A 1 83 ? -3.194 -2.926 -13.262 1.00 93.56 83 VAL A C 1
ATOM 682 O O . VAL A 1 83 ? -2.387 -3.676 -12.714 1.00 93.56 83 VAL A O 1
ATOM 685 N N . GLY A 1 84 ? -2.843 -1.763 -13.811 1.00 94.56 84 GLY A N 1
ATOM 686 C CA . GLY A 1 84 ? -1.466 -1.264 -13.832 1.00 94.56 84 GLY A CA 1
ATOM 687 C C . GLY A 1 84 ? -1.013 -0.683 -12.489 1.00 94.56 84 GLY A C 1
ATOM 688 O O . GLY A 1 84 ? -1.833 -0.356 -11.626 1.00 94.56 84 GLY A O 1
ATOM 689 N N . LEU A 1 85 ? 0.301 -0.501 -12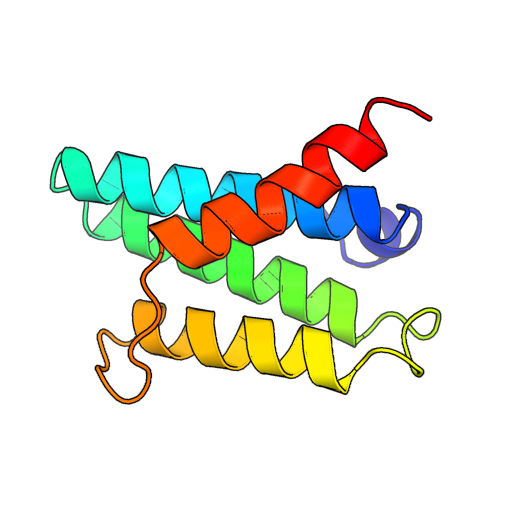.310 1.00 95.44 85 LEU A N 1
ATOM 690 C CA . LEU A 1 85 ? 0.829 0.212 -11.137 1.00 95.44 85 LEU A CA 1
ATOM 691 C C . LEU A 1 85 ? 0.333 1.663 -11.104 1.00 95.44 85 LEU A C 1
ATOM 693 O O . LEU A 1 85 ? 0.071 2.203 -10.031 1.00 95.44 85 LEU A O 1
ATOM 697 N N . GLU A 1 86 ? 0.148 2.285 -12.265 1.00 97.00 86 GLU A N 1
ATOM 698 C CA . GLU A 1 86 ? -0.394 3.633 -12.419 1.00 97.00 86 GLU A CA 1
ATOM 699 C C . GLU A 1 86 ? -1.828 3.747 -11.886 1.00 97.00 86 GLU A C 1
ATOM 701 O O . GLU A 1 86 ? -2.151 4.729 -11.210 1.00 97.00 86 GLU A O 1
ATOM 706 N N . ASP A 1 87 ? -2.672 2.740 -12.129 1.00 97.19 87 ASP A N 1
ATOM 707 C CA . ASP A 1 87 ? -4.048 2.697 -11.625 1.00 97.19 87 ASP A CA 1
ATOM 708 C C . ASP A 1 87 ? -4.066 2.594 -10.098 1.00 97.19 87 ASP A C 1
ATOM 710 O O . ASP A 1 87 ? -4.776 3.343 -9.417 1.00 97.19 87 ASP A O 1
ATOM 714 N N . LEU A 1 88 ? -3.224 1.712 -9.547 1.00 97.25 88 LEU A N 1
ATOM 715 C CA . LEU A 1 88 ? -3.050 1.561 -8.103 1.00 97.25 88 LEU A CA 1
ATOM 716 C C . LEU A 1 88 ? -2.531 2.851 -7.466 1.00 97.25 88 LEU A C 1
ATOM 718 O O . LEU A 1 88 ? -3.047 3.289 -6.438 1.00 97.25 88 LEU A O 1
ATOM 722 N N . ASN A 1 89 ? -1.548 3.497 -8.090 1.00 98.00 89 ASN A N 1
ATOM 723 C CA . ASN A 1 89 ? -1.005 4.763 -7.617 1.00 98.00 89 ASN A CA 1
ATOM 724 C C . ASN A 1 89 ? -2.080 5.860 -7.602 1.00 98.00 89 ASN A C 1
ATOM 726 O O . ASN A 1 89 ? -2.202 6.597 -6.624 1.00 98.00 89 ASN A O 1
ATOM 730 N N . LYS A 1 90 ? -2.913 5.940 -8.648 1.00 97.81 90 LYS A N 1
ATOM 731 C CA . LYS A 1 90 ? -4.033 6.887 -8.714 1.00 97.81 90 LYS A CA 1
ATOM 732 C C . LYS A 1 90 ? -5.058 6.637 -7.606 1.00 97.81 90 LYS A C 1
ATOM 734 O O . LYS A 1 90 ? -5.494 7.595 -6.970 1.00 97.81 90 LYS A O 1
ATOM 739 N N . TYR A 1 91 ? -5.412 5.377 -7.352 1.00 97.44 91 TYR A N 1
ATOM 740 C CA . TYR A 1 91 ? -6.296 4.994 -6.248 1.00 97.44 91 TYR A CA 1
ATOM 741 C C . TYR A 1 91 ? -5.713 5.397 -4.882 1.00 97.44 91 TYR A C 1
ATOM 743 O O . TYR A 1 91 ? -6.397 6.015 -4.063 1.00 97.44 91 TYR A O 1
ATOM 751 N N . LEU A 1 92 ? -4.429 5.112 -4.645 1.00 98.12 92 LEU A N 1
ATOM 752 C CA . LEU A 1 92 ? -3.762 5.392 -3.369 1.00 98.12 92 LEU A CA 1
ATOM 753 C C . LEU A 1 92 ? -3.533 6.894 -3.125 1.00 98.12 92 LEU A C 1
ATOM 755 O O . LEU A 1 92 ? -3.588 7.354 -1.981 1.00 98.12 92 LEU A O 1
ATOM 759 N N . LEU A 1 93 ? -3.349 7.683 -4.189 1.00 97.12 93 LEU A N 1
ATOM 760 C CA . LEU A 1 93 ? -3.155 9.132 -4.111 1.00 97.12 93 LEU A CA 1
ATOM 761 C C . LEU A 1 93 ? -4.330 9.850 -3.430 1.00 97.12 93 LEU A C 1
ATOM 763 O O . LEU A 1 93 ? -4.114 10.793 -2.666 1.00 97.12 93 LEU A O 1
ATOM 767 N N . SER A 1 94 ? -5.566 9.390 -3.639 1.00 97.00 94 SER A N 1
ATOM 768 C CA . SER A 1 94 ? -6.744 9.957 -2.970 1.00 97.00 94 SER A CA 1
ATOM 769 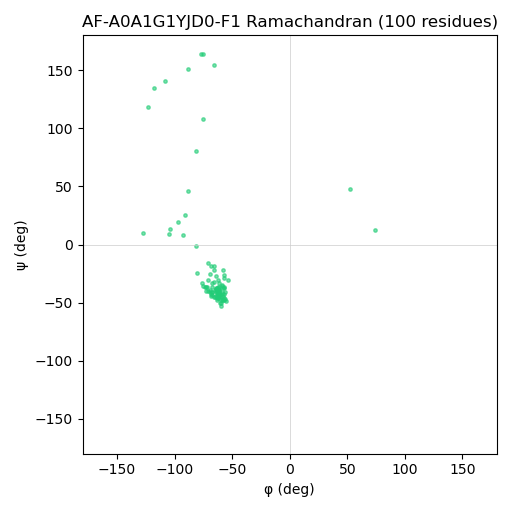C C . SER A 1 94 ? -6.643 9.872 -1.443 1.00 97.00 94 SER A C 1
ATOM 771 O O . SER A 1 94 ? -7.045 10.802 -0.743 1.00 97.00 94 SER A O 1
ATOM 773 N N . PHE A 1 95 ? -6.038 8.807 -0.910 1.00 97.31 95 PHE A N 1
ATOM 774 C CA . PHE A 1 95 ? -5.825 8.658 0.530 1.00 97.31 95 PHE A CA 1
ATOM 775 C C . PHE A 1 95 ? -4.687 9.535 1.047 1.00 97.31 95 PHE A C 1
ATOM 777 O O . PHE A 1 95 ? -4.807 10.087 2.140 1.00 97.31 95 PHE A O 1
ATOM 784 N N . ALA A 1 96 ? -3.628 9.730 0.256 1.00 96.00 96 ALA A N 1
ATOM 785 C CA . ALA A 1 96 ? -2.559 10.669 0.595 1.00 96.00 96 ALA A CA 1
ATOM 786 C C . ALA A 1 96 ? -3.085 12.111 0.702 1.00 96.00 96 ALA A C 1
ATOM 788 O O . ALA A 1 96 ? -2.720 12.834 1.627 1.00 96.00 96 ALA A O 1
ATOM 789 N N . LEU A 1 97 ? -3.982 12.519 -0.202 1.00 96.12 97 LEU A N 1
ATOM 790 C CA . LEU A 1 97 ? -4.655 13.820 -0.133 1.00 96.12 97 LEU A CA 1
ATOM 791 C C . LEU A 1 97 ? -5.558 13.922 1.102 1.00 96.12 97 LEU A C 1
ATOM 793 O O . LEU A 1 97 ? -5.485 14.903 1.838 1.00 96.12 97 LEU A O 1
ATOM 797 N N . LEU A 1 98 ? -6.353 12.886 1.380 1.00 96.44 98 LEU A N 1
ATOM 798 C CA . LEU A 1 98 ? -7.205 12.838 2.569 1.00 96.44 98 LEU A CA 1
ATOM 799 C C . LEU A 1 98 ? -6.394 12.901 3.874 1.00 96.44 98 LEU A C 1
ATOM 801 O O . LEU A 1 98 ? -6.824 13.532 4.834 1.00 96.44 98 LEU A O 1
ATOM 805 N N . ALA A 1 99 ? -5.219 12.271 3.911 1.00 94.19 99 ALA A N 1
ATOM 806 C CA . ALA A 1 99 ? -4.335 12.281 5.072 1.00 94.19 99 ALA A CA 1
ATOM 807 C C . ALA A 1 99 ? -3.703 13.654 5.349 1.00 94.19 99 ALA A C 1
ATOM 809 O O . ALA A 1 99 ? -3.350 13.913 6.494 1.00 94.19 99 ALA A O 1
ATOM 810 N N . LYS A 1 100 ? -3.556 14.513 4.329 1.00 88.00 100 LYS A N 1
ATOM 811 C CA . LYS A 1 100 ? -3.043 15.887 4.478 1.00 88.00 100 LYS A CA 1
ATOM 812 C C . LYS A 1 100 ? -4.097 16.881 4.961 1.00 88.00 100 LYS A C 1
ATOM 814 O O . LYS A 1 100 ? -3.738 17.901 5.530 1.00 88.00 100 LYS A O 1
ATOM 819 N N . ASN A 1 101 ? -5.374 16.597 4.717 1.00 77.75 101 ASN A N 1
ATOM 820 C CA . ASN A 1 101 ? -6.490 17.493 5.032 1.00 77.75 101 ASN A CA 1
ATOM 821 C C . ASN A 1 101 ? -7.080 17.242 6.434 1.00 77.75 101 ASN A C 1
ATOM 823 O O . ASN A 1 101 ? -8.261 17.506 6.659 1.00 77.75 101 ASN A O 1
ATOM 827 N N . LYS A 1 102 ? -6.284 16.688 7.353 1.00 55.72 102 LYS A N 1
ATOM 828 C CA . LYS A 1 102 ? -6.658 16.395 8.739 1.00 55.72 102 LYS A CA 1
ATOM 829 C C . LYS A 1 102 ? -5.719 17.077 9.715 1.00 55.72 102 LYS A C 1
ATOM 831 O O . LYS A 1 102 ? -4.508 17.116 9.413 1.00 55.72 102 LYS A O 1
#

Organism: NCBI:txid1797543

Mean predicted aligned error: 2.77 Å

Nearest PDB structures (foldseek):
  1orj-assembly2_B  TM=5.644E-01  e=4.786E-01  Aquifex aeolicus VF5
  5fvl-assembly2_B  TM=6.433E-01  e=1.452E+00  Saccharomyces cerevisiae
  4zey-assembly1_A  TM=6.808E-01  e=2.595E+00  Homo sapiens
  1ory-assembly1_A  TM=4.970E-01  e=1.239E+00  Aquifex aeolicus VF5
  2w2u-assembly1_A  TM=4.826E-01  e=1.993E+00  Sulfolobus acidocaldarius

Radius of gyration: 13.15 Å; Cα contacts (8 Å, |Δi|>4): 102; chains: 1; bounding box: 31×30×32 Å

Secondary structure (DSSP, 8-state):
--HHHHHTS-HHHHHHHHHHHHHHHHHHHTTT-HHHHHHHHHHHHHHHHHHHS-GGGGGGHHHHHHHHHHHHHHHTT--SS---HHHHHHHHHHHHHHHH--

Sequence (102 aa):
MSEENWHEKSLSWQLGNIGSEVSRAINRDKIGDSNGRQNALERALELIDFTLSDKKHINRLKEIVRLRELLAGHYINNNYYQVGLEDLNKYLLSFALLAKNK

pLDDT: mean 95.43, std 5.67, range [55.72, 98.62]

Foldseek 3Di:
DDLVVLLVDDPLQLLLVLLVLLVQLVVCVVVVNPVSNLVSLVVSLVSLVSVLVRPVCPVPNVVSVVLNVVSVCVNVVHDPDPADSVNSSVVSNVSNVVSVVD

Solvent-accessible surface area (backbone atoms only — not comparable to full-atom values): 5568 Å² total; per-residue (Å²): 133,57,57,69,72,51,61,75,49,54,68,39,43,53,43,17,53,34,20,52,25,45,48,44,18,54,59,23,50,77,72,69,35,60,65,54,19,49,55,20,43,52,52,26,48,53,53,47,50,46,52,68,72,31,75,91,40,69,94,47,47,70,62,54,50,50,54,47,55,58,50,50,30,62,68,71,72,45,78,91,57,98,69,53,69,66,56,52,27,58,61,22,45,57,25,37,54,55,44,66,76,107